Protein AF-A0A964QH04-F1 (afdb_monomer)

Nearest PDB structures (foldseek):
  5d0b-assembly2_B  TM=7.811E-01  e=3.610E-01  Bacillus subtilis subsp. subtilis str. 168
  2rld-assembly1_B  TM=2.953E-01  e=1.089E+00  Bacteroides thetaiotaomicron VPI-5482
  6u7g-assembly2_B  TM=4.257E-01  e=6.001E+00  Homo sapiens

Sequence (127 aa):
MDQAQPETVRLKAIEALGATAQADLGPVGRQVQEENIAMAGRLRTQPLVPASTLETRHQLQIRYLSALLRDPRASSSLALRAVKSIGQVKDRSSVPVLHEVIANHQDEAVRLQATKVLSHVLARQYE

Structure (mmCIF, N/CA/C/O backbone):
data_AF-A0A964QH04-F1
#
_entry.id   AF-A0A964QH04-F1
#
loop_
_atom_site.group_PDB
_atom_site.id
_atom_site.type_symbol
_atom_site.label_atom_id
_atom_site.label_alt_id
_atom_site.label_comp_id
_atom_site.label_asym_id
_atom_site.label_entity_id
_atom_site.label_seq_id
_atom_site.pdbx_PDB_ins_code
_atom_site.Cartn_x
_atom_site.Cartn_y
_atom_site.Cartn_z
_atom_site.occupancy
_atom_site.B_iso_or_equiv
_atom_site.auth_seq_id
_atom_site.auth_comp_id
_atom_site.auth_asym_id
_atom_site.auth_atom_id
_atom_site.pdbx_PDB_model_num
ATOM 1 N N . MET A 1 1 ? 1.028 -12.053 8.775 1.00 61.66 1 MET A N 1
ATOM 2 C CA . MET A 1 1 ? 1.729 -11.407 9.898 1.00 61.66 1 MET A CA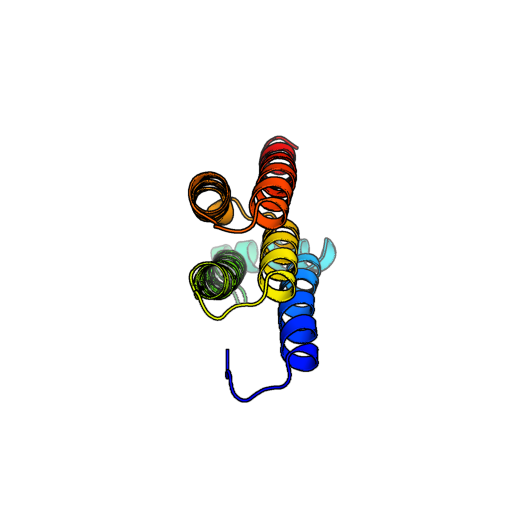 1
ATOM 3 C C . MET A 1 1 ? 1.523 -12.247 11.134 1.00 61.66 1 MET A C 1
ATOM 5 O O . MET A 1 1 ? 0.381 -12.625 11.362 1.00 61.66 1 MET A O 1
ATOM 9 N N . ASP A 1 2 ? 2.569 -12.551 11.897 1.00 72.62 2 ASP A N 1
ATOM 10 C CA . ASP A 1 2 ? 2.376 -13.185 13.201 1.00 72.62 2 ASP A CA 1
ATOM 11 C C . ASP A 1 2 ? 1.650 -12.196 14.126 1.00 72.62 2 ASP A C 1
ATOM 13 O O . ASP A 1 2 ? 2.157 -11.110 14.416 1.00 72.62 2 ASP A O 1
ATOM 17 N N . GLN A 1 3 ? 0.419 -12.536 14.511 1.00 71.25 3 GLN A N 1
ATOM 18 C CA . GLN A 1 3 ? -0.409 -11.678 15.358 1.00 71.25 3 GLN A CA 1
ATOM 19 C C . GLN A 1 3 ? 0.054 -11.676 16.817 1.00 71.25 3 GLN A C 1
ATOM 21 O O . GLN A 1 3 ? -0.360 -10.795 17.565 1.00 71.25 3 GLN A O 1
ATOM 26 N N . ALA A 1 4 ? 0.938 -12.601 17.206 1.00 77.88 4 ALA A N 1
ATOM 27 C CA . ALA A 1 4 ? 1.557 -12.607 18.526 1.00 77.88 4 ALA A CA 1
ATOM 28 C C . ALA A 1 4 ? 2.605 -11.491 18.699 1.00 77.88 4 ALA A C 1
ATOM 30 O O . ALA A 1 4 ? 3.032 -11.210 19.818 1.00 77.88 4 ALA A O 1
ATOM 31 N N . GLN A 1 5 ? 3.022 -10.836 17.608 1.00 85.00 5 GLN A N 1
ATOM 32 C CA . GLN A 1 5 ? 4.033 -9.783 17.656 1.00 85.00 5 GLN A CA 1
ATOM 33 C C . GLN A 1 5 ? 3.463 -8.438 18.140 1.00 85.00 5 GLN A C 1
ATOM 35 O O . GLN A 1 5 ? 2.355 -8.046 17.745 1.00 85.00 5 GLN A O 1
ATOM 40 N N . PRO A 1 6 ? 4.247 -7.653 18.907 1.00 89.88 6 PRO A N 1
ATOM 41 C CA . PRO A 1 6 ? 3.853 -6.316 19.335 1.00 89.88 6 PRO A CA 1
ATOM 42 C C . PRO A 1 6 ? 3.469 -5.420 18.153 1.00 89.88 6 PRO A C 1
ATOM 44 O O . PRO A 1 6 ? 4.097 -5.450 17.094 1.00 89.88 6 PRO A O 1
ATOM 47 N N . GLU A 1 7 ? 2.462 -4.565 18.333 1.00 86.44 7 GLU A N 1
ATOM 48 C CA . GLU A 1 7 ? 1.996 -3.650 17.280 1.00 86.44 7 GLU A CA 1
ATOM 49 C C . GLU A 1 7 ? 3.107 -2.736 16.742 1.00 86.44 7 GLU A C 1
ATOM 51 O O . GLU A 1 7 ? 3.164 -2.468 15.546 1.00 86.44 7 GLU A O 1
ATOM 56 N N . THR A 1 8 ? 4.052 -2.330 17.589 1.00 89.75 8 THR A N 1
ATOM 57 C CA . THR A 1 8 ? 5.221 -1.533 17.192 1.00 89.75 8 THR A CA 1
ATOM 58 C C . THR A 1 8 ? 6.126 -2.265 16.199 1.00 89.75 8 THR A C 1
ATOM 60 O O . THR A 1 8 ? 6.576 -1.669 15.218 1.00 89.75 8 THR A O 1
ATOM 63 N N . VAL A 1 9 ? 6.363 -3.563 16.414 1.00 90.56 9 VAL A N 1
ATOM 64 C CA . VAL A 1 9 ? 7.104 -4.426 15.480 1.00 90.56 9 VAL A CA 1
ATOM 65 C C . VAL A 1 9 ? 6.321 -4.551 14.182 1.00 90.56 9 VAL A C 1
ATOM 67 O O . VAL A 1 9 ? 6.889 -4.439 13.095 1.00 90.56 9 VAL A O 1
ATOM 70 N N . ARG A 1 10 ? 4.998 -4.706 14.290 1.00 90.56 10 ARG A N 1
ATOM 71 C CA . ARG A 1 10 ? 4.131 -4.822 13.124 1.00 90.56 10 ARG A CA 1
ATOM 72 C C . ARG A 1 10 ? 4.140 -3.555 12.260 1.00 90.56 10 ARG A C 1
ATOM 74 O O . ARG A 1 10 ? 4.346 -3.638 11.051 1.00 90.56 10 ARG A O 1
ATOM 81 N N . LEU A 1 11 ? 4.032 -2.378 12.869 1.00 89.75 11 LEU A N 1
ATOM 82 C CA . LEU A 1 11 ? 4.121 -1.091 12.173 1.00 89.75 11 LEU A CA 1
ATOM 83 C C . LEU A 1 11 ? 5.460 -0.912 11.452 1.00 89.75 11 LEU A C 1
ATOM 85 O O . LEU A 1 11 ? 5.473 -0.517 10.286 1.00 89.75 11 LEU A O 1
ATOM 89 N N . LYS A 1 12 ? 6.574 -1.238 12.120 1.00 89.06 12 LYS A N 1
ATOM 90 C CA . LYS A 1 12 ? 7.912 -1.172 11.513 1.00 89.06 12 LYS A CA 1
ATOM 91 C C . LYS A 1 12 ? 8.055 -2.130 10.337 1.00 89.06 12 LYS A C 1
ATOM 93 O O . LYS A 1 12 ? 8.638 -1.758 9.325 1.00 89.06 12 LYS A O 1
ATOM 98 N N . ALA A 1 13 ? 7.502 -3.337 10.440 1.00 88.38 13 ALA A N 1
ATOM 99 C CA . ALA A 1 13 ? 7.529 -4.298 9.344 1.00 88.38 13 ALA A CA 1
ATOM 100 C C . ALA A 1 13 ? 6.761 -3.779 8.116 1.00 88.38 13 ALA A C 1
ATOM 102 O O . ALA A 1 13 ? 7.267 -3.859 7.002 1.00 88.38 13 ALA A O 1
ATOM 103 N N . ILE A 1 14 ? 5.574 -3.194 8.312 1.00 90.38 14 ILE A N 1
ATOM 104 C CA . ILE A 1 14 ? 4.789 -2.593 7.222 1.00 90.38 14 ILE A CA 1
ATOM 105 C C . ILE A 1 14 ? 5.558 -1.435 6.575 1.00 90.38 14 ILE A C 1
ATOM 107 O O . ILE A 1 14 ? 5.671 -1.366 5.353 1.00 90.38 14 ILE A O 1
ATOM 111 N N . GLU A 1 15 ? 6.141 -0.555 7.390 1.00 87.00 15 GLU A N 1
ATOM 112 C CA . GLU A 1 15 ? 6.965 0.550 6.900 1.00 87.00 15 GLU A CA 1
ATOM 113 C C . GLU A 1 15 ? 8.169 0.062 6.087 1.00 87.00 15 GLU A C 1
ATOM 115 O O . GLU A 1 15 ? 8.424 0.588 5.004 1.00 87.00 15 GLU A O 1
ATOM 120 N N . ALA A 1 16 ? 8.861 -0.975 6.560 1.00 86.56 16 ALA A N 1
ATOM 121 C CA . ALA A 1 16 ? 9.982 -1.573 5.848 1.00 86.56 16 ALA A CA 1
ATOM 122 C C . ALA A 1 16 ? 9.558 -2.167 4.494 1.00 86.56 16 ALA A C 1
ATOM 124 O O . ALA A 1 16 ? 10.278 -2.012 3.508 1.00 86.56 16 ALA A O 1
ATOM 125 N N . LEU A 1 17 ? 8.378 -2.791 4.402 1.00 84.88 17 LEU A N 1
ATOM 126 C CA . LEU A 1 17 ? 7.853 -3.290 3.124 1.00 84.88 17 LEU A CA 1
ATOM 127 C C . LEU A 1 17 ? 7.646 -2.154 2.113 1.00 84.88 17 LEU A C 1
ATOM 129 O O . LEU A 1 17 ? 8.051 -2.282 0.963 1.00 84.88 17 LEU A O 1
ATOM 133 N N . GLY A 1 18 ? 7.083 -1.023 2.545 1.00 80.12 18 GLY A N 1
ATOM 134 C CA . GLY A 1 18 ? 6.937 0.148 1.675 1.00 80.12 18 GLY A CA 1
ATOM 135 C C . GLY A 1 18 ? 8.282 0.762 1.270 1.00 80.12 18 GLY A C 1
ATOM 136 O O . GLY A 1 18 ? 8.492 1.077 0.103 1.00 80.12 18 GLY A O 1
ATOM 137 N N . ALA A 1 19 ? 9.218 0.895 2.212 1.00 82.19 19 ALA A N 1
ATOM 138 C CA . ALA A 1 19 ? 10.535 1.479 1.954 1.00 82.19 19 ALA A CA 1
ATOM 139 C C . ALA A 1 19 ? 11.404 0.610 1.028 1.00 82.19 19 ALA A C 1
ATOM 141 O O . ALA A 1 19 ? 12.103 1.137 0.165 1.00 82.19 19 ALA A O 1
ATOM 142 N N . THR A 1 20 ? 11.345 -0.717 1.173 1.00 80.44 20 THR A N 1
ATOM 143 C CA . THR A 1 20 ? 12.102 -1.646 0.316 1.00 80.44 20 THR A CA 1
ATOM 144 C C . THR A 1 20 ? 11.649 -1.595 -1.137 1.00 80.44 20 THR A C 1
ATOM 146 O O . THR A 1 20 ? 12.501 -1.648 -2.014 1.00 80.44 20 THR A O 1
ATOM 149 N N . ALA A 1 21 ? 10.355 -1.394 -1.403 1.00 73.69 21 ALA A N 1
ATOM 150 C CA . ALA A 1 21 ? 9.859 -1.183 -2.765 1.00 73.69 21 ALA A CA 1
ATOM 151 C C . ALA A 1 21 ? 10.437 0.093 -3.409 1.00 73.69 21 ALA A C 1
ATOM 153 O O . ALA A 1 21 ? 10.751 0.124 -4.593 1.00 73.69 21 ALA A O 1
ATOM 154 N N . GLN A 1 22 ? 10.657 1.154 -2.624 1.00 66.75 22 GLN A N 1
ATOM 155 C CA . GLN A 1 22 ? 11.302 2.376 -3.127 1.00 66.75 22 GLN A CA 1
ATOM 156 C C . GLN A 1 22 ? 12.801 2.191 -3.396 1.00 66.75 22 GLN A C 1
ATOM 158 O O . GLN A 1 22 ? 13.375 2.922 -4.203 1.00 66.75 22 GLN A O 1
ATOM 163 N N . ALA A 1 23 ? 13.431 1.235 -2.712 1.00 64.38 23 ALA A N 1
ATOM 164 C CA . ALA A 1 23 ? 14.839 0.899 -2.871 1.00 64.38 23 ALA A CA 1
ATOM 165 C C . ALA A 1 23 ? 15.100 -0.068 -4.042 1.00 64.38 23 ALA A C 1
ATOM 167 O O . ALA A 1 23 ? 16.252 -0.455 -4.251 1.00 64.38 23 ALA A O 1
ATOM 168 N N . ASP A 1 24 ?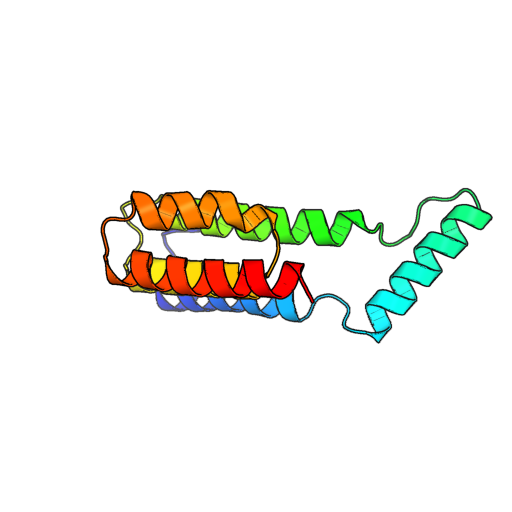 14.074 -0.459 -4.810 1.00 67.38 24 ASP A N 1
ATOM 169 C CA . ASP A 1 24 ? 14.249 -1.405 -5.908 1.00 67.38 24 ASP A CA 1
ATOM 170 C C . ASP A 1 24 ? 15.147 -0.832 -7.019 1.00 67.38 24 ASP A C 1
ATOM 172 O O . ASP A 1 24 ? 14.842 0.166 -7.680 1.00 67.38 24 ASP A O 1
ATOM 176 N N . LEU A 1 25 ? 16.300 -1.502 -7.152 1.00 65.19 25 LEU A N 1
ATOM 177 C CA . LEU A 1 25 ? 17.426 -1.373 -8.087 1.00 65.19 25 LEU A CA 1
ATOM 178 C C . LEU A 1 25 ? 18.018 0.026 -8.348 1.00 65.19 25 LEU A C 1
ATOM 180 O O . LEU A 1 25 ? 19.133 0.111 -8.857 1.00 65.19 25 LEU A O 1
ATOM 184 N N . GLY A 1 26 ? 17.377 1.130 -7.975 1.00 70.12 26 GLY A N 1
ATOM 185 C CA . GLY A 1 26 ? 17.838 2.470 -8.344 1.00 70.12 26 GLY A CA 1
ATOM 186 C C . GLY A 1 26 ? 18.070 2.621 -9.863 1.00 70.12 26 GLY A C 1
ATOM 187 O O . GLY A 1 26 ? 17.741 1.734 -10.650 1.00 70.12 26 GLY A O 1
ATOM 188 N N . PRO A 1 27 ? 18.623 3.749 -10.330 1.00 71.62 27 PRO A N 1
ATOM 189 C CA . PRO A 1 27 ? 18.939 3.924 -11.750 1.00 71.62 27 PRO A CA 1
ATOM 190 C C . PRO A 1 27 ? 20.000 2.927 -12.239 1.00 71.62 27 PRO A C 1
ATOM 192 O O . PRO A 1 27 ? 19.829 2.299 -13.278 1.00 71.62 27 PRO A O 1
ATOM 195 N N . VAL A 1 28 ? 21.060 2.735 -11.447 1.00 80.75 28 VAL A N 1
ATOM 196 C CA . VAL A 1 28 ? 22.208 1.889 -11.808 1.00 80.75 28 VAL A CA 1
ATOM 197 C C . VAL A 1 28 ? 21.830 0.411 -11.850 1.00 80.75 28 VAL A C 1
ATOM 199 O O . VAL A 1 28 ? 22.163 -0.280 -12.804 1.00 80.75 28 VAL A O 1
ATOM 202 N N . GLY A 1 29 ? 21.106 -0.097 -10.853 1.00 81.44 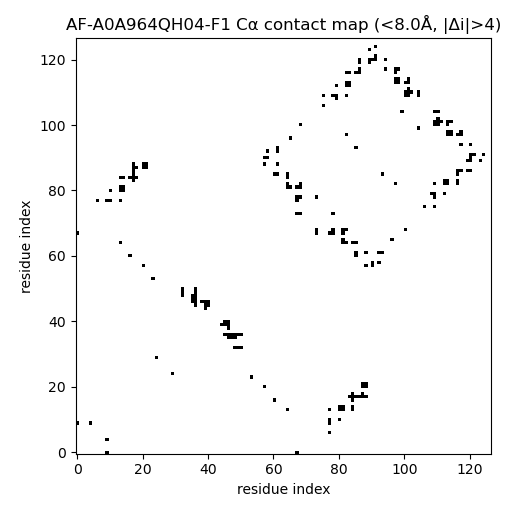29 GLY A N 1
ATOM 203 C CA . GLY A 1 29 ? 20.693 -1.499 -10.849 1.00 81.44 29 GLY A CA 1
ATOM 204 C C . GLY A 1 29 ? 19.667 -1.810 -11.937 1.00 81.44 29 GLY A C 1
ATOM 205 O O . GLY A 1 29 ? 19.695 -2.918 -12.463 1.00 81.44 29 GLY A O 1
ATOM 206 N N . ARG A 1 30 ? 18.804 -0.851 -12.320 1.00 80.94 30 ARG A N 1
ATOM 207 C CA . ARG A 1 30 ? 17.903 -1.017 -13.474 1.00 80.94 30 ARG A CA 1
ATOM 208 C C . ARG A 1 30 ? 18.691 -1.129 -14.771 1.00 80.94 30 ARG A C 1
ATOM 210 O O . ARG A 1 30 ? 18.455 -2.064 -15.525 1.00 80.94 30 ARG A O 1
ATOM 217 N N . GLN A 1 31 ? 19.683 -0.263 -14.972 1.00 82.69 31 GLN A N 1
ATOM 218 C CA . GLN A 1 31 ? 20.577 -0.357 -16.125 1.00 82.69 31 GLN A CA 1
ATOM 219 C C . GLN A 1 31 ? 21.307 -1.711 -16.164 1.00 82.69 31 GLN A C 1
ATOM 221 O O . GLN A 1 31 ? 21.304 -2.388 -17.187 1.00 82.69 31 GLN A O 1
ATOM 226 N N . VAL A 1 32 ? 21.869 -2.155 -15.035 1.00 87.69 32 VAL A N 1
ATOM 227 C CA . VAL A 1 32 ? 22.538 -3.466 -14.937 1.00 87.69 32 VAL A CA 1
ATOM 228 C C . VAL A 1 32 ? 21.571 -4.615 -15.244 1.00 87.69 32 VAL A C 1
ATOM 230 O O . VAL A 1 32 ? 21.949 -5.589 -15.896 1.00 87.69 32 VAL A O 1
ATOM 233 N N . GLN A 1 33 ? 20.318 -4.520 -14.799 1.00 87.62 33 GLN A N 1
ATOM 234 C CA . GLN A 1 33 ? 19.292 -5.515 -15.100 1.00 87.62 33 GLN A CA 1
ATOM 235 C C . GLN A 1 33 ? 18.933 -5.531 -16.593 1.00 87.62 33 GLN A C 1
ATOM 237 O O . GLN A 1 33 ? 18.847 -6.606 -17.183 1.00 87.62 33 GLN A O 1
ATOM 242 N N . GLU A 1 34 ? 18.752 -4.368 -17.216 1.00 88.12 34 GLU A N 1
ATOM 243 C CA . GLU A 1 34 ? 18.478 -4.243 -18.652 1.00 88.12 34 GLU A CA 1
ATOM 244 C C . GLU A 1 34 ? 19.617 -4.833 -19.489 1.00 88.12 34 GLU A C 1
ATOM 246 O O . GLU A 1 34 ? 19.379 -5.634 -20.398 1.00 88.12 34 GLU A O 1
ATOM 251 N N . GLU A 1 35 ? 20.863 -4.518 -19.133 1.00 91.69 35 GLU A N 1
ATOM 252 C CA . GLU A 1 35 ? 22.056 -5.085 -19.762 1.00 91.69 35 GLU A CA 1
ATOM 253 C C . GLU A 1 35 ? 22.129 -6.606 -19.564 1.00 91.69 35 GLU A C 1
ATOM 255 O O . GLU A 1 35 ? 22.438 -7.337 -20.509 1.00 91.69 35 GLU A O 1
ATOM 260 N N . ASN A 1 36 ? 21.787 -7.109 -18.373 1.00 92.00 36 ASN A N 1
ATOM 261 C CA . ASN A 1 36 ? 21.730 -8.543 -18.098 1.00 92.00 36 ASN A CA 1
ATOM 262 C C . ASN A 1 36 ? 20.688 -9.259 -18.970 1.00 92.00 36 ASN A C 1
ATOM 264 O O . ASN A 1 36 ? 20.990 -10.309 -19.539 1.00 92.00 36 ASN A O 1
ATOM 268 N N . ILE A 1 37 ? 19.491 -8.684 -19.111 1.00 91.06 37 ILE A N 1
ATOM 269 C CA . ILE A 1 37 ? 18.417 -9.221 -19.956 1.00 91.06 37 ILE A CA 1
ATOM 270 C C . ILE A 1 37 ? 18.841 -9.220 -21.427 1.00 91.06 37 ILE A C 1
ATOM 272 O O . ILE A 1 37 ? 18.718 -10.243 -22.107 1.00 91.06 37 ILE A O 1
ATOM 276 N N . ALA A 1 38 ? 19.392 -8.104 -21.912 1.00 93.69 38 ALA A N 1
ATOM 277 C CA . ALA A 1 38 ? 19.865 -7.984 -23.287 1.00 93.69 38 ALA A CA 1
ATOM 278 C C . ALA A 1 38 ? 20.989 -8.987 -23.592 1.00 93.69 38 ALA A C 1
ATOM 280 O O . ALA A 1 38 ? 20.984 -9.631 -24.645 1.00 93.69 38 ALA A O 1
ATOM 281 N N . MET A 1 39 ? 21.937 -9.153 -22.666 1.00 94.25 39 MET A N 1
ATOM 282 C CA . MET A 1 39 ? 23.040 -10.099 -22.816 1.00 94.25 39 MET A CA 1
ATOM 283 C C . MET A 1 39 ? 22.552 -11.551 -22.801 1.00 94.25 39 MET A C 1
ATOM 285 O O . MET A 1 39 ? 22.942 -12.332 -23.667 1.00 94.25 39 MET A O 1
ATOM 289 N N . ALA A 1 40 ? 21.659 -11.911 -21.878 1.00 92.50 40 ALA A N 1
ATOM 290 C CA . ALA A 1 40 ? 21.083 -13.252 -21.803 1.00 92.50 40 ALA A CA 1
ATOM 291 C C . ALA A 1 40 ? 20.340 -13.633 -23.097 1.00 92.50 40 ALA A C 1
ATOM 293 O O . ALA A 1 40 ? 20.520 -14.737 -23.612 1.00 92.50 40 ALA A O 1
ATOM 294 N N . GLY A 1 41 ? 19.607 -12.687 -23.700 1.00 93.00 41 GLY A N 1
ATOM 295 C CA . GLY A 1 41 ? 18.968 -12.878 -25.007 1.00 93.00 41 GLY A CA 1
ATOM 296 C C . GLY A 1 41 ? 19.964 -13.174 -26.136 1.00 93.00 41 GLY A C 1
ATOM 297 O O . GLY A 1 41 ? 19.724 -14.068 -26.949 1.00 93.00 41 GLY A O 1
ATOM 298 N N . ARG A 1 42 ? 21.118 -12.489 -26.158 1.00 95.50 42 ARG A N 1
ATOM 299 C CA . ARG A 1 42 ? 22.201 -12.755 -27.130 1.00 95.50 42 ARG A CA 1
ATOM 300 C C . ARG A 1 42 ? 22.832 -14.129 -26.924 1.00 95.50 42 ARG A C 1
ATOM 302 O O . ARG A 1 42 ? 23.130 -14.816 -27.896 1.00 95.50 42 ARG A O 1
ATOM 309 N N . LEU A 1 43 ? 23.014 -14.526 -25.668 1.00 95.06 43 LEU A N 1
ATOM 310 C CA . LEU A 1 43 ? 23.612 -15.806 -25.288 1.00 95.06 43 LEU A CA 1
ATOM 311 C C . LEU A 1 43 ? 22.618 -16.977 -25.331 1.00 95.06 43 LEU A C 1
ATOM 313 O O . LEU A 1 43 ? 23.028 -18.119 -25.145 1.00 95.06 43 LEU A O 1
ATOM 317 N N . ARG A 1 44 ? 21.327 -16.714 -25.589 1.00 93.19 44 ARG A N 1
ATOM 318 C CA . ARG A 1 44 ? 20.227 -17.693 -25.491 1.00 93.19 44 ARG A CA 1
ATOM 319 C C . ARG A 1 44 ? 20.197 -18.410 -24.136 1.00 93.19 44 ARG A C 1
ATOM 321 O O . ARG A 1 44 ? 19.854 -19.587 -24.051 1.00 93.19 44 ARG A O 1
ATOM 328 N N . THR A 1 45 ? 20.557 -17.690 -23.081 1.00 93.69 45 THR A N 1
ATOM 329 C CA . THR A 1 45 ? 20.488 -18.151 -21.694 1.00 93.69 45 THR A CA 1
ATOM 330 C C . THR A 1 45 ? 19.413 -17.380 -20.939 1.00 93.69 45 THR A C 1
ATOM 332 O O . THR A 1 45 ? 18.859 -16.394 -21.427 1.00 93.69 45 THR A O 1
ATOM 335 N N . GLN A 1 46 ? 19.081 -17.845 -19.738 1.00 87.31 46 GLN A N 1
ATOM 336 C CA . GLN A 1 46 ? 18.158 -17.132 -18.868 1.00 87.31 46 GLN A CA 1
ATOM 337 C C . GLN A 1 46 ? 18.888 -15.961 -18.185 1.00 87.31 46 GLN A C 1
ATOM 339 O O . GLN A 1 46 ? 20.030 -16.140 -17.750 1.00 87.31 46 GLN A O 1
ATOM 344 N N . PRO A 1 47 ? 18.272 -14.769 -18.079 1.00 88.12 47 PRO A N 1
ATOM 345 C CA . PRO A 1 47 ? 18.854 -13.669 -17.321 1.00 88.12 47 PRO A CA 1
ATOM 346 C C . PRO A 1 47 ? 19.003 -14.042 -15.847 1.00 88.12 47 PRO A C 1
ATOM 348 O O . PRO A 1 47 ? 18.176 -14.764 -15.291 1.00 88.12 47 PRO A O 1
ATOM 351 N N . LEU A 1 48 ? 20.044 -13.503 -15.213 1.00 86.38 48 LEU A N 1
ATOM 352 C CA . LEU A 1 48 ? 20.310 -13.686 -13.784 1.00 86.38 48 LEU A CA 1
ATOM 353 C C . LEU A 1 48 ? 19.176 -13.094 -12.944 1.00 86.38 48 LEU A C 1
ATOM 355 O O . LEU A 1 48 ? 18.779 -13.677 -11.938 1.00 86.38 48 LEU A O 1
ATOM 359 N N . VAL A 1 49 ? 18.646 -11.943 -13.371 1.00 82.69 49 VAL A N 1
ATOM 360 C CA . VAL A 1 49 ? 17.502 -11.285 -12.735 1.00 82.69 49 VAL A CA 1
ATOM 361 C C . VAL A 1 49 ? 16.472 -10.930 -13.810 1.00 82.69 49 VAL A C 1
ATOM 363 O O . VAL A 1 49 ? 16.597 -9.892 -14.464 1.00 82.69 49 VAL A O 1
ATOM 366 N N . PRO A 1 50 ? 15.434 -11.758 -14.021 1.00 82.62 50 PRO A N 1
ATOM 367 C CA . PRO A 1 50 ? 14.389 -11.437 -14.985 1.00 82.62 50 PRO A CA 1
ATOM 368 C C . PRO A 1 50 ? 13.581 -10.214 -14.536 1.00 82.62 50 PRO A C 1
ATOM 370 O O . PR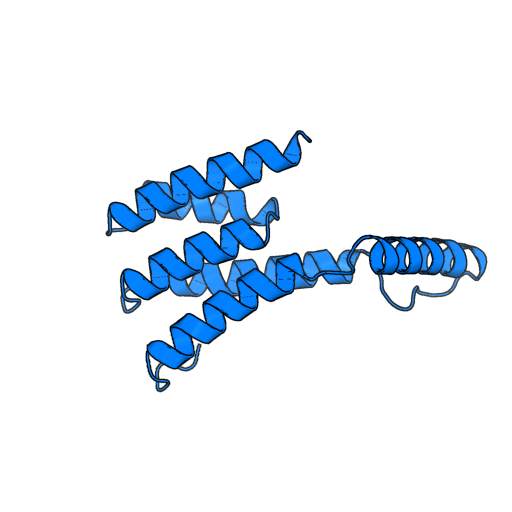O A 1 50 ? 13.411 -9.986 -13.334 1.00 82.62 50 PRO A O 1
ATOM 373 N N . ALA A 1 51 ? 13.037 -9.463 -15.500 1.00 75.88 51 ALA A N 1
ATOM 374 C CA . ALA A 1 51 ? 12.194 -8.286 -15.247 1.00 75.88 51 ALA A CA 1
ATOM 375 C C . ALA A 1 51 ? 10.999 -8.608 -14.329 1.00 75.88 51 ALA A C 1
ATOM 377 O O . ALA A 1 51 ? 10.693 -7.854 -13.406 1.00 75.88 51 ALA A O 1
ATOM 378 N N . SER A 1 52 ? 10.416 -9.799 -14.497 1.00 78.19 52 SER A N 1
ATOM 379 C CA . SER A 1 52 ? 9.288 -10.294 -13.703 1.00 78.19 52 SER A CA 1
ATOM 380 C C . SER A 1 52 ? 9.595 -10.458 -12.211 1.00 78.19 52 SER A C 1
ATOM 382 O O . SER A 1 52 ? 8.670 -10.571 -11.408 1.00 78.19 52 SER A O 1
ATOM 384 N N . THR A 1 53 ? 10.870 -10.480 -11.802 1.00 79.00 53 THR A N 1
ATOM 385 C CA . THR A 1 53 ? 11.257 -10.604 -10.385 1.00 79.00 53 THR A CA 1
ATOM 386 C C . THR A 1 53 ? 10.737 -9.429 -9.559 1.00 79.00 53 THR A C 1
ATOM 388 O O . THR A 1 53 ? 10.220 -9.631 -8.459 1.00 79.00 53 THR A O 1
ATOM 391 N N . LEU A 1 54 ? 10.849 -8.207 -10.092 1.00 73.88 54 LEU A N 1
ATOM 392 C CA . LEU A 1 54 ? 10.390 -6.994 -9.410 1.00 73.88 54 LEU A CA 1
ATOM 393 C C . LEU A 1 54 ? 8.862 -6.941 -9.346 1.00 73.88 54 LEU A C 1
ATOM 395 O O . LEU A 1 54 ? 8.300 -6.747 -8.271 1.00 73.88 54 LEU A O 1
ATOM 399 N N . GLU A 1 55 ? 8.189 -7.223 -10.462 1.00 75.31 55 GLU A N 1
ATOM 400 C CA . GLU A 1 55 ? 6.723 -7.308 -10.511 1.00 75.31 55 GLU A CA 1
ATOM 401 C C . GLU A 1 55 ? 6.192 -8.349 -9.520 1.00 75.31 55 GLU A C 1
ATOM 403 O O . GLU A 1 55 ? 5.255 -8.083 -8.768 1.00 75.31 55 GLU A O 1
ATOM 408 N N . THR A 1 56 ? 6.841 -9.515 -9.441 1.00 80.06 56 THR A N 1
ATOM 409 C CA . THR A 1 56 ? 6.471 -10.567 -8.486 1.00 80.06 56 THR A CA 1
ATOM 410 C C . THR A 1 56 ? 6.630 -10.081 -7.044 1.00 80.06 56 THR A C 1
ATOM 412 O O . THR A 1 56 ? 5.749 -10.311 -6.215 1.00 80.06 56 THR A O 1
ATOM 415 N N . ARG A 1 57 ? 7.719 -9.368 -6.722 1.00 82.88 57 ARG A N 1
ATOM 416 C CA . ARG A 1 57 ? 7.940 -8.801 -5.382 1.00 82.88 57 ARG A CA 1
ATOM 417 C C . ARG A 1 57 ? 6.861 -7.782 -5.018 1.00 82.88 57 ARG A C 1
ATOM 419 O O . ARG A 1 57 ? 6.269 -7.904 -3.945 1.00 82.88 57 ARG A O 1
ATOM 426 N N . HIS A 1 58 ? 6.585 -6.817 -5.892 1.00 87.06 58 HIS A N 1
ATOM 427 C CA . HIS A 1 58 ? 5.557 -5.801 -5.657 1.00 87.06 58 HIS A CA 1
ATOM 428 C C . HIS A 1 58 ? 4.172 -6.423 -5.473 1.00 87.06 58 HIS A C 1
ATOM 430 O O . HIS A 1 58 ? 3.460 -6.089 -4.525 1.00 87.06 58 HIS A O 1
ATOM 436 N N . GLN A 1 59 ? 3.809 -7.393 -6.316 1.00 85.31 59 GLN A N 1
ATOM 437 C CA . GLN A 1 59 ? 2.546 -8.118 -6.187 1.00 85.31 59 GLN A CA 1
ATOM 438 C C . GLN A 1 59 ? 2.447 -8.868 -4.854 1.00 85.31 59 GLN A C 1
ATOM 440 O O . GLN A 1 59 ? 1.394 -8.852 -4.216 1.00 85.31 59 GLN A O 1
ATOM 445 N N . LEU A 1 60 ? 3.531 -9.506 -4.398 1.00 86.25 60 LEU A N 1
ATOM 446 C CA . LEU A 1 60 ? 3.564 -10.181 -3.098 1.00 86.25 60 LEU A CA 1
ATOM 447 C C . LEU A 1 60 ? 3.418 -9.192 -1.935 1.00 86.25 60 LEU A C 1
ATOM 449 O O . LEU A 1 60 ? 2.651 -9.454 -1.007 1.00 86.25 60 LEU A O 1
ATOM 453 N N . GLN A 1 61 ? 4.096 -8.044 -1.996 1.00 89.94 61 GLN A N 1
ATOM 454 C CA . GLN A 1 61 ? 3.959 -6.981 -0.997 1.00 89.94 61 GLN A CA 1
ATOM 455 C C . GLN A 1 61 ? 2.523 -6.449 -0.946 1.00 89.94 61 GLN A C 1
ATOM 457 O O . GLN A 1 61 ? 1.933 -6.371 0.132 1.00 89.94 61 GLN A O 1
ATOM 462 N N . 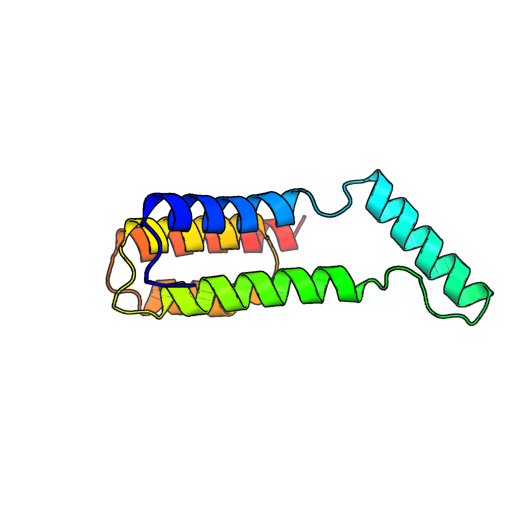ILE A 1 62 ? 1.924 -6.148 -2.101 1.00 92.00 62 ILE A N 1
ATOM 463 C CA . ILE A 1 62 ? 0.544 -5.658 -2.188 1.00 92.00 62 ILE A CA 1
ATOM 464 C C . ILE A 1 62 ? -0.440 -6.704 -1.672 1.00 92.00 62 ILE A C 1
ATOM 466 O O . ILE A 1 62 ? -1.327 -6.364 -0.892 1.00 92.00 62 ILE A O 1
ATOM 470 N N . ARG A 1 63 ? -0.269 -7.982 -2.030 1.00 91.06 63 ARG A N 1
ATOM 471 C CA . ARG A 1 63 ? -1.084 -9.085 -1.494 1.00 91.06 63 ARG A CA 1
ATOM 472 C C . ARG A 1 63 ? -1.012 -9.163 0.026 1.00 91.06 63 ARG A C 1
ATOM 474 O O . ARG A 1 63 ? -2.041 -9.309 0.681 1.00 91.06 63 ARG A O 1
ATOM 481 N N . TYR A 1 64 ? 0.188 -9.047 0.585 1.00 90.88 64 TYR A N 1
ATOM 482 C CA . TYR A 1 64 ? 0.382 -9.086 2.028 1.00 90.88 64 TYR A CA 1
ATOM 483 C C . TYR A 1 64 ? -0.301 -7.905 2.735 1.00 90.88 64 TYR A C 1
ATOM 485 O O . TYR A 1 64 ? -1.012 -8.100 3.720 1.00 90.88 64 TYR A O 1
ATOM 493 N N . LEU A 1 65 ? -0.133 -6.686 2.215 1.00 93.44 65 LEU A N 1
ATOM 494 C CA . LEU A 1 65 ? -0.752 -5.478 2.771 1.00 93.44 65 LEU A CA 1
ATOM 495 C C . LEU A 1 65 ? -2.281 -5.489 2.597 1.00 93.44 65 LEU A C 1
ATOM 497 O O . LEU A 1 65 ? -3.003 -5.098 3.508 1.00 93.44 65 LEU A O 1
ATOM 501 N N . SER A 1 66 ? -2.781 -6.013 1.476 1.00 93.25 66 SER A N 1
ATOM 502 C CA . SER A 1 66 ? -4.209 -6.244 1.225 1.00 93.25 66 SER A CA 1
ATOM 503 C C . SER A 1 66 ? -4.828 -7.186 2.255 1.00 93.25 66 SER A C 1
ATOM 505 O O . SER A 1 66 ? -5.903 -6.896 2.774 1.00 93.25 66 SER A O 1
ATOM 507 N N . ALA A 1 67 ? -4.151 -8.289 2.585 1.00 92.38 67 ALA A N 1
ATOM 508 C CA . ALA A 1 67 ? -4.637 -9.219 3.599 1.00 92.38 67 ALA A CA 1
ATOM 509 C C . ALA A 1 67 ? -4.768 -8.545 4.974 1.00 92.38 67 ALA A C 1
ATOM 511 O O . ALA A 1 67 ? -5.733 -8.808 5.684 1.00 92.38 67 ALA A O 1
ATOM 512 N N . LEU A 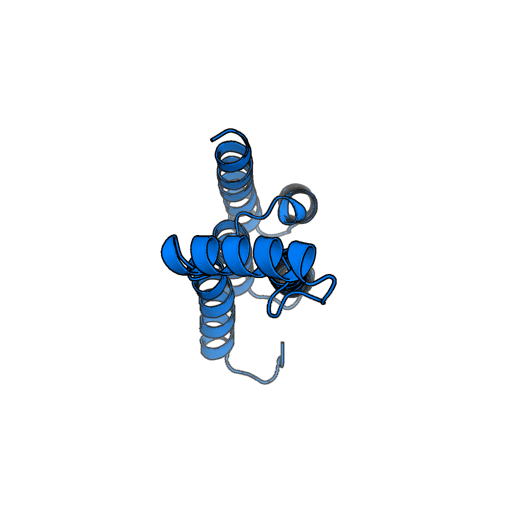1 68 ? -3.845 -7.640 5.323 1.00 92.94 68 LEU A N 1
ATOM 513 C CA . LEU A 1 68 ? -3.937 -6.856 6.555 1.00 92.94 68 LEU A CA 1
ATOM 514 C C . LEU A 1 68 ? -5.137 -5.900 6.543 1.00 92.94 68 LEU A C 1
ATOM 516 O O . LEU A 1 68 ? -5.807 -5.761 7.556 1.00 92.94 68 LEU A O 1
ATOM 520 N N . LEU A 1 69 ? -5.428 -5.260 5.409 1.00 93.69 69 LEU A N 1
ATOM 521 C CA . LEU A 1 69 ? -6.542 -4.309 5.282 1.00 93.69 69 LEU A CA 1
ATOM 522 C C . LEU A 1 69 ? -7.925 -4.968 5.332 1.00 93.69 69 LEU A C 1
ATOM 524 O O . LEU A 1 69 ? -8.913 -4.291 5.600 1.00 93.69 69 LEU A O 1
ATOM 528 N N . ARG A 1 70 ? -7.997 -6.275 5.073 1.00 92.69 70 ARG A N 1
ATOM 529 C CA . ARG A 1 70 ? -9.222 -7.076 5.197 1.00 92.69 70 ARG A CA 1
ATOM 530 C C . ARG A 1 70 ? -9.369 -7.736 6.567 1.00 92.69 70 ARG A C 1
ATOM 532 O O . ARG A 1 70 ? -10.399 -8.352 6.824 1.00 92.69 70 ARG A O 1
ATOM 539 N N . ASP A 1 71 ? -8.354 -7.651 7.427 1.00 90.88 71 ASP A N 1
ATOM 540 C CA . ASP A 1 71 ? -8.405 -8.235 8.762 1.00 90.88 71 ASP A CA 1
ATOM 541 C C . ASP A 1 71 ? -9.219 -7.330 9.703 1.00 90.88 71 ASP A C 1
ATOM 543 O O . ASP A 1 71 ? -8.765 -6.231 10.028 1.00 90.88 71 ASP A O 1
ATOM 547 N N . PRO A 1 72 ? -10.387 -7.776 10.202 1.00 85.81 72 PRO A N 1
ATOM 548 C CA . PRO A 1 72 ? -11.209 -6.975 11.108 1.00 85.81 72 PRO A CA 1
ATOM 549 C C . PRO A 1 72 ? -10.537 -6.713 12.464 1.00 85.81 72 PRO A C 1
ATOM 551 O O . PRO A 1 72 ? -11.013 -5.880 13.230 1.00 85.81 72 PRO A O 1
ATOM 554 N N . ARG A 1 73 ? -9.452 -7.427 12.793 1.00 87.62 73 ARG A N 1
ATOM 555 C CA . ARG A 1 73 ? -8.664 -7.218 14.017 1.00 87.62 73 ARG A CA 1
ATOM 556 C C . ARG A 1 73 ? -7.519 -6.226 13.829 1.00 87.62 73 ARG A C 1
ATOM 558 O O . ARG A 1 73 ? -6.828 -5.915 14.801 1.00 87.62 73 ARG A O 1
ATOM 565 N N . ALA A 1 74 ? -7.269 -5.759 12.606 1.00 87.62 74 ALA A N 1
ATOM 566 C CA . ALA A 1 74 ? -6.250 -4.753 12.363 1.00 87.62 74 ALA A CA 1
ATOM 567 C C . ALA A 1 74 ? -6.683 -3.413 12.971 1.00 87.62 74 ALA A C 1
ATOM 569 O O . ALA A 1 74 ? -7.796 -2.938 12.756 1.00 87.62 74 ALA A O 1
ATOM 570 N N . SER A 1 75 ? -5.783 -2.786 13.724 1.00 92.44 75 SER A N 1
ATOM 571 C CA . SER A 1 75 ? -5.997 -1.43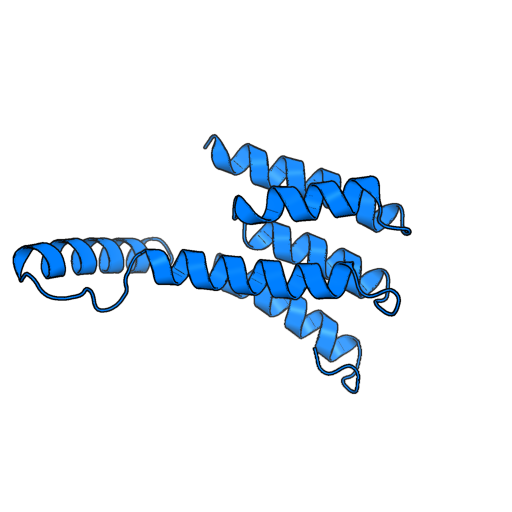1 14.219 1.00 92.44 75 SE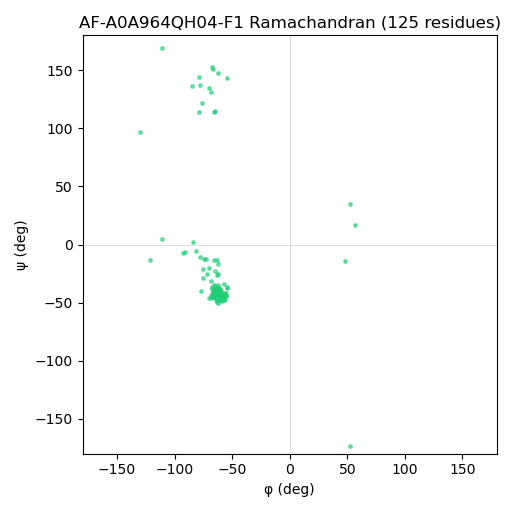R A CA 1
ATOM 572 C C . SER A 1 75 ? -5.984 -0.428 13.064 1.00 92.44 75 SER A C 1
ATOM 574 O O . SER A 1 75 ? -5.292 -0.610 12.056 1.00 92.44 75 SER A O 1
ATOM 576 N N . SER A 1 76 ? -6.687 0.689 13.239 1.00 92.75 76 SER A N 1
ATOM 577 C CA . SER A 1 76 ? -6.684 1.806 12.289 1.00 92.75 76 SER A CA 1
ATOM 578 C C . SER A 1 76 ? -5.278 2.319 11.970 1.00 92.75 76 SER A C 1
ATOM 580 O O . SER A 1 76 ? -4.982 2.661 10.829 1.00 92.75 76 SER A O 1
ATOM 582 N N . SER A 1 77 ? -4.377 2.328 12.957 1.00 93.25 77 SER A N 1
ATOM 583 C CA . SER A 1 77 ? -2.957 2.669 12.798 1.00 93.25 77 SER A CA 1
ATOM 584 C C . SER A 1 77 ? -2.242 1.726 11.826 1.00 93.25 77 SER A C 1
ATOM 586 O O . SER A 1 77 ? -1.538 2.193 10.925 1.00 93.25 77 SER A O 1
ATOM 588 N N . LEU A 1 78 ? -2.428 0.409 11.975 1.00 94.38 78 LEU A N 1
ATOM 589 C CA . LEU A 1 78 ? -1.864 -0.590 11.063 1.00 94.38 78 LEU A CA 1
ATOM 590 C C . LEU A 1 78 ? -2.459 -0.456 9.658 1.00 94.38 78 LEU A C 1
ATOM 592 O O . LEU A 1 78 ? -1.708 -0.484 8.683 1.00 94.38 78 LEU A O 1
ATOM 596 N N . ALA A 1 79 ? -3.774 -0.250 9.551 1.00 95.56 79 ALA A N 1
ATOM 597 C CA . ALA A 1 79 ? -4.459 -0.071 8.274 1.00 95.56 79 ALA A CA 1
ATOM 598 C C . ALA A 1 79 ? -3.976 1.191 7.536 1.00 95.56 79 ALA A C 1
ATOM 600 O O . ALA A 1 79 ? -3.549 1.112 6.383 1.00 95.56 79 ALA A O 1
ATOM 601 N N . LEU A 1 80 ? -3.928 2.345 8.213 1.00 96.25 80 LEU A N 1
ATOM 602 C CA . LEU A 1 80 ? -3.385 3.593 7.660 1.00 96.25 80 LEU A CA 1
ATOM 603 C C . LEU A 1 80 ? -1.953 3.409 7.159 1.00 96.25 80 LEU A C 1
ATOM 605 O O . LEU A 1 80 ? -1.601 3.859 6.062 1.00 96.25 80 LEU A O 1
ATOM 609 N N . ARG A 1 81 ? -1.117 2.730 7.953 1.00 95.25 81 ARG A N 1
ATOM 610 C CA . ARG A 1 81 ? 0.272 2.478 7.581 1.00 95.25 81 ARG A CA 1
ATOM 611 C C . ARG A 1 81 ? 0.368 1.542 6.379 1.00 95.25 81 ARG A C 1
ATOM 613 O O . ARG A 1 81 ? 1.163 1.822 5.488 1.00 95.25 81 ARG A O 1
ATOM 620 N N . ALA A 1 82 ? -0.458 0.503 6.308 1.00 95.88 82 ALA A N 1
ATOM 621 C CA . ALA A 1 82 ? -0.488 -0.410 5.172 1.00 95.88 82 ALA A CA 1
ATOM 622 C C . ALA A 1 82 ? -0.927 0.283 3.881 1.00 95.88 82 ALA A C 1
ATOM 624 O O . ALA A 1 82 ? -0.256 0.124 2.864 1.00 95.88 82 ALA A O 1
ATOM 625 N N . VAL A 1 83 ? -1.966 1.123 3.922 1.00 97.00 83 VAL A N 1
ATOM 626 C CA . VAL A 1 83 ? -2.376 1.938 2.765 1.00 97.00 83 VAL A CA 1
ATOM 627 C C . VAL A 1 83 ? -1.235 2.847 2.304 1.00 97.00 83 VAL A C 1
ATOM 629 O O . VAL A 1 83 ? -0.943 2.923 1.110 1.00 97.00 83 VAL A O 1
ATOM 632 N N . LYS A 1 84 ? -0.539 3.507 3.239 1.00 94.94 84 LYS A N 1
ATOM 633 C CA . LYS A 1 84 ? 0.619 4.346 2.905 1.00 94.94 84 LYS A CA 1
ATOM 634 C C . LYS A 1 84 ? 1.741 3.531 2.258 1.00 94.94 84 LYS A C 1
ATOM 636 O O . LYS A 1 84 ? 2.291 3.970 1.252 1.00 94.94 84 LYS A O 1
ATOM 641 N N . SER A 1 85 ? 2.046 2.351 2.794 1.00 93.75 85 SER A N 1
ATOM 642 C CA . SER A 1 85 ? 3.072 1.463 2.246 1.00 93.75 85 SER A CA 1
ATOM 643 C C . SER A 1 85 ? 2.711 0.929 0.864 1.00 93.75 85 SER A C 1
ATOM 645 O O . SER A 1 85 ? 3.579 0.931 0.001 1.00 93.75 85 SER A O 1
ATOM 647 N N . ILE A 1 86 ? 1.443 0.594 0.594 1.00 93.50 86 ILE A N 1
ATOM 648 C CA . ILE A 1 86 ? 0.968 0.277 -0.766 1.00 93.50 86 ILE A CA 1
ATOM 649 C C . ILE A 1 86 ? 1.276 1.437 -1.726 1.00 93.50 86 ILE A C 1
ATOM 651 O O . ILE A 1 86 ? 1.797 1.224 -2.819 1.00 93.50 86 ILE A O 1
ATOM 655 N N . GLY A 1 87 ? 1.029 2.677 -1.298 1.00 90.06 87 GLY A N 1
ATOM 656 C CA . GLY A 1 87 ? 1.351 3.866 -2.088 1.00 90.06 87 GLY A CA 1
ATOM 657 C C . GLY A 1 87 ? 2.841 4.072 -2.359 1.00 90.06 87 GLY A C 1
ATOM 658 O O . GLY A 1 87 ? 3.190 4.683 -3.365 1.00 90.06 87 GLY A O 1
ATOM 659 N N . GLN A 1 88 ? 3.725 3.557 -1.500 1.00 89.75 88 GLN A N 1
ATOM 660 C CA . GLN A 1 88 ? 5.176 3.600 -1.715 1.00 89.75 88 GLN A CA 1
ATOM 661 C C . GLN A 1 88 ? 5.639 2.593 -2.772 1.00 89.75 88 GLN A C 1
ATOM 663 O O . GLN A 1 88 ? 6.611 2.879 -3.466 1.00 89.75 88 GLN A O 1
ATOM 668 N N . VAL A 1 89 ? 4.922 1.473 -2.930 1.00 87.88 89 VAL A N 1
ATOM 669 C CA . VAL A 1 89 ? 5.182 0.483 -3.990 1.00 87.88 89 VAL A CA 1
ATOM 670 C C . VAL A 1 89 ? 4.903 1.077 -5.375 1.00 87.88 89 VAL A C 1
ATOM 672 O O . VAL A 1 89 ? 5.613 0.780 -6.328 1.00 87.88 89 VAL A O 1
ATOM 675 N N . LYS A 1 90 ? 3.891 1.953 -5.495 1.00 84.31 90 LYS A N 1
ATOM 676 C CA . LYS A 1 90 ? 3.498 2.640 -6.749 1.00 84.31 90 LYS A CA 1
ATOM 677 C C . LYS A 1 90 ? 3.152 1.710 -7.920 1.00 84.31 90 LYS A C 1
ATOM 679 O O . LYS A 1 90 ? 3.080 2.150 -9.065 1.00 84.31 90 LYS A O 1
ATOM 684 N N . ASP A 1 91 ? 2.900 0.440 -7.636 1.00 86.44 91 ASP A N 1
ATOM 685 C CA . ASP A 1 91 ? 2.576 -0.562 -8.639 1.00 86.44 91 ASP A CA 1
ATOM 686 C C . ASP A 1 91 ? 1.075 -0.546 -8.963 1.00 86.44 91 ASP A C 1
ATOM 688 O O . ASP A 1 91 ? 0.221 -0.456 -8.072 1.00 86.44 91 ASP A O 1
ATOM 692 N N . ARG A 1 92 ? 0.740 -0.636 -10.254 1.00 87.31 92 ARG A N 1
ATOM 693 C CA . ARG A 1 92 ? -0.638 -0.556 -10.760 1.00 87.31 92 ARG A CA 1
ATOM 694 C C . ARG A 1 92 ? -1.533 -1.679 -10.230 1.00 87.31 92 ARG A C 1
ATOM 696 O O . ARG A 1 92 ? -2.744 -1.485 -10.120 1.00 87.31 92 ARG A O 1
ATOM 703 N N . SER A 1 93 ? -0.964 -2.821 -9.844 1.00 89.00 93 SER A N 1
ATOM 704 C CA . SER A 1 93 ? -1.707 -3.927 -9.225 1.00 89.00 93 SER A CA 1
ATOM 705 C C . SER A 1 93 ? -2.339 -3.559 -7.876 1.00 89.00 93 SER A C 1
ATOM 707 O O . SER A 1 93 ? -3.224 -4.270 -7.403 1.00 89.00 93 SER A O 1
ATOM 709 N N . SER A 1 94 ? -1.959 -2.423 -7.276 1.00 92.94 94 SER A N 1
ATOM 710 C CA . SER A 1 94 ? -2.587 -1.896 -6.058 1.00 92.94 94 SER A CA 1
ATOM 711 C C . SER A 1 94 ? -3.960 -1.256 -6.280 1.00 92.94 94 SER A C 1
ATOM 713 O O . SER A 1 94 ? -4.740 -1.161 -5.333 1.00 92.94 94 SER A O 1
ATOM 715 N N . VAL A 1 95 ? -4.289 -0.841 -7.509 1.00 94.44 95 VAL A N 1
ATOM 716 C CA . VAL A 1 95 ? -5.509 -0.073 -7.816 1.00 94.44 95 VAL A CA 1
ATOM 717 C C . VAL A 1 95 ? -6.799 -0.783 -7.371 1.00 94.44 95 VAL A C 1
ATOM 719 O O . VAL A 1 95 ? -7.600 -0.141 -6.687 1.00 94.44 95 VAL A O 1
ATOM 722 N N . PRO A 1 96 ? -7.018 -2.085 -7.656 1.00 95.06 96 PRO A N 1
ATOM 723 C CA . PRO A 1 96 ? -8.225 -2.779 -7.203 1.00 95.06 96 PRO A CA 1
ATOM 724 C C . PRO A 1 96 ? -8.357 -2.812 -5.676 1.00 95.06 96 PRO A C 1
ATOM 726 O O . PRO A 1 96 ? -9.447 -2.615 -5.145 1.00 95.06 96 PRO A O 1
ATOM 729 N N . VAL A 1 97 ? -7.239 -3.003 -4.967 1.00 95.25 97 VAL A N 1
ATOM 730 C CA . VAL A 1 97 ? -7.207 -3.033 -3.496 1.00 95.25 97 VAL A CA 1
ATOM 731 C C . VAL A 1 97 ? -7.553 -1.660 -2.926 1.00 95.25 97 VAL A C 1
ATOM 733 O O . VAL A 1 97 ? -8.342 -1.560 -1.993 1.00 95.25 97 VAL A O 1
ATOM 736 N N . LEU A 1 98 ? -6.998 -0.587 -3.493 1.00 96.56 98 LEU A N 1
ATOM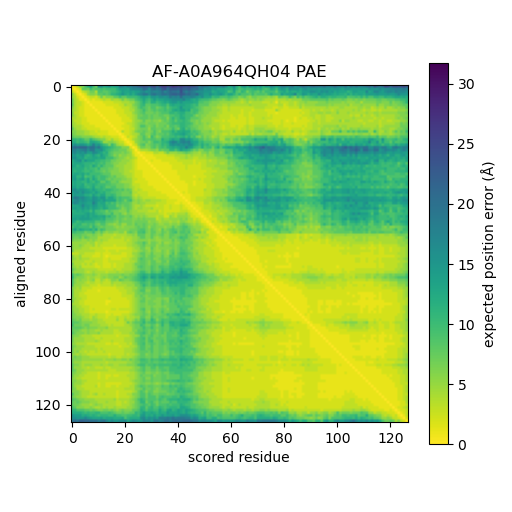 737 C CA . LEU A 1 98 ? -7.291 0.774 -3.044 1.00 96.56 98 LEU A CA 1
ATOM 738 C C . LEU A 1 98 ? -8.764 1.134 -3.272 1.00 96.56 98 LEU A C 1
ATOM 740 O O . LEU A 1 98 ? -9.382 1.706 -2.379 1.00 96.56 98 LEU A O 1
ATOM 744 N N . HIS A 1 99 ? -9.351 0.745 -4.408 1.00 97.50 99 HIS A N 1
ATOM 745 C CA . HIS A 1 99 ? -10.786 0.923 -4.655 1.00 97.50 99 HIS A CA 1
ATOM 746 C C . HIS A 1 99 ? -11.658 0.184 -3.636 1.00 97.50 99 HIS A C 1
ATOM 748 O O . HIS A 1 99 ? -12.609 0.764 -3.114 1.00 97.50 99 HIS A O 1
ATOM 754 N N . GLU A 1 100 ? -11.326 -1.070 -3.326 1.00 96.31 100 GLU A N 1
ATOM 755 C CA . GLU A 1 100 ? -12.036 -1.855 -2.313 1.00 96.31 100 GLU A CA 1
ATOM 756 C C . GLU A 1 100 ? -11.990 -1.174 -0.939 1.00 96.31 100 GLU A C 1
ATOM 758 O O . GLU A 1 100 ? -13.018 -1.057 -0.274 1.00 96.31 100 GLU A O 1
ATOM 763 N N . VAL A 1 101 ? -10.818 -0.676 -0.532 1.00 97.12 101 VAL A N 1
ATOM 764 C CA . VAL A 1 101 ? -10.638 0.023 0.749 1.00 97.12 101 VAL A CA 1
ATOM 765 C C . VAL A 1 101 ? -11.461 1.309 0.789 1.00 97.12 101 VAL A C 1
ATOM 767 O O . VAL A 1 101 ? -12.131 1.563 1.786 1.00 97.12 101 VAL A O 1
ATOM 770 N N . ILE A 1 102 ? -11.458 2.095 -0.292 1.00 97.94 102 ILE A N 1
ATOM 771 C CA . ILE A 1 102 ? -12.255 3.328 -0.402 1.00 97.94 102 ILE A CA 1
ATOM 772 C C . ILE A 1 102 ? -13.751 3.032 -0.268 1.00 97.94 102 ILE A C 1
ATOM 774 O O . ILE A 1 102 ? -14.461 3.806 0.364 1.00 97.94 102 ILE A O 1
ATOM 778 N N . ALA A 1 103 ? -14.234 1.936 -0.850 1.00 97.31 103 ALA A N 1
ATOM 779 C CA . ALA A 1 103 ? -15.653 1.598 -0.821 1.00 97.31 103 ALA A CA 1
ATOM 780 C C . ALA A 1 103 ? -16.100 1.008 0.526 1.00 97.31 103 ALA A C 1
ATOM 782 O O . ALA A 1 103 ? -17.184 1.332 1.005 1.00 97.31 103 ALA A O 1
ATOM 783 N N . ASN A 1 104 ? -15.275 0.147 1.132 1.00 95.56 104 ASN A N 1
ATOM 784 C CA . ASN A 1 104 ? -15.758 -0.805 2.137 1.00 95.56 104 ASN A CA 1
ATOM 785 C C . ASN A 1 104 ? -15.093 -0.687 3.516 1.00 95.56 104 ASN A C 1
ATOM 787 O O . ASN A 1 104 ? -15.588 -1.284 4.472 1.00 95.56 104 ASN A O 1
ATOM 791 N N . HIS A 1 105 ? -13.974 0.032 3.660 1.00 95.69 105 HIS A N 1
ATOM 792 C CA . HIS A 1 105 ? -13.270 0.072 4.944 1.00 95.69 105 HIS A CA 1
ATOM 793 C C . HIS A 1 105 ? -14.072 0.856 5.993 1.00 95.69 105 HIS A C 1
ATOM 795 O O . HIS A 1 105 ? -14.568 1.948 5.716 1.00 95.69 105 HIS A O 1
ATOM 801 N N . GLN A 1 106 ? -14.180 0.322 7.214 1.00 93.81 106 GLN A N 1
ATOM 802 C CA . GLN A 1 106 ? -15.028 0.896 8.270 1.00 93.81 106 GLN A CA 1
ATOM 803 C C . GLN A 1 106 ? -14.523 2.267 8.744 1.00 93.81 106 GLN A C 1
ATOM 805 O O . GLN A 1 106 ? -15.305 3.202 8.912 1.00 93.81 106 GLN A O 1
ATOM 810 N N . ASP A 1 107 ? -13.206 2.404 8.893 1.00 95.25 107 ASP A N 1
ATOM 811 C CA . ASP A 1 107 ? -12.558 3.653 9.297 1.00 95.25 107 ASP A CA 1
ATOM 812 C C . ASP A 1 107 ? -12.488 4.673 8.144 1.00 95.25 107 ASP A C 1
ATOM 814 O O . ASP A 1 107 ? -11.880 4.413 7.101 1.00 95.25 107 ASP A O 1
ATOM 818 N N . GLU A 1 108 ? -13.079 5.853 8.354 1.00 96.62 108 GLU A N 1
ATOM 819 C CA . GLU A 1 108 ? -13.084 6.970 7.405 1.00 96.62 108 GLU A CA 1
ATOM 820 C C . GLU A 1 108 ? -11.690 7.522 7.093 1.00 96.62 108 GLU A C 1
ATOM 822 O O . GLU A 1 108 ? -11.399 7.829 5.934 1.00 96.62 108 GLU A O 1
ATOM 827 N N . ALA A 1 109 ? -10.803 7.607 8.085 1.00 96.69 109 ALA A N 1
ATOM 828 C CA . ALA A 1 109 ? -9.443 8.085 7.880 1.00 96.69 109 ALA A CA 1
ATOM 829 C C . ALA A 1 109 ? -8.674 7.151 6.936 1.00 96.69 109 ALA A C 1
ATOM 831 O O . ALA A 1 109 ? -7.922 7.617 6.076 1.00 96.69 109 ALA A O 1
ATOM 832 N N . VAL A 1 110 ? -8.904 5.838 7.044 1.00 96.88 110 VAL A N 1
ATOM 833 C CA . VAL A 1 110 ? -8.316 4.840 6.137 1.00 96.88 110 VAL A CA 1
ATOM 834 C C . VAL A 1 110 ? -8.871 4.994 4.721 1.00 96.88 110 VAL A C 1
ATOM 836 O O . VAL A 1 110 ? -8.083 5.004 3.772 1.00 96.88 110 VAL A O 1
ATOM 839 N N . ARG A 1 111 ? -10.188 5.198 4.561 1.00 97.75 111 ARG A N 1
ATOM 840 C CA . ARG A 1 111 ? -10.797 5.473 3.243 1.00 97.75 111 ARG A CA 1
ATOM 841 C C . ARG A 1 111 ? -10.197 6.723 2.598 1.00 97.75 111 ARG A C 1
ATOM 843 O O . ARG A 1 111 ? -9.753 6.674 1.453 1.00 97.75 111 ARG A O 1
ATOM 850 N N . LEU A 1 112 ? -10.107 7.825 3.345 1.00 97.88 112 LEU A N 1
ATOM 851 C CA . LEU A 1 112 ? -9.532 9.082 2.861 1.00 97.88 112 LEU A CA 1
ATOM 852 C C . LEU A 1 112 ? -8.058 8.921 2.463 1.00 97.88 112 LEU A C 1
ATOM 854 O O . LEU A 1 112 ? -7.619 9.451 1.438 1.00 97.88 112 LEU A O 1
ATOM 858 N N . GLN A 1 113 ? -7.284 8.185 3.262 1.00 97.50 113 GLN A N 1
ATOM 859 C CA . GLN A 1 113 ? -5.889 7.895 2.953 1.00 97.50 113 GLN A CA 1
ATOM 860 C C . GLN A 1 113 ? -5.763 7.051 1.676 1.00 97.50 113 GLN A C 1
ATOM 862 O O . GLN A 1 113 ? -4.876 7.320 0.864 1.00 97.50 113 GLN A O 1
ATOM 867 N N . ALA A 1 114 ? -6.655 6.080 1.465 1.00 97.62 114 ALA A N 1
ATOM 868 C CA . ALA A 1 114 ? -6.672 5.255 0.262 1.00 97.62 114 ALA A CA 1
ATOM 869 C C . ALA A 1 114 ? -6.999 6.076 -0.991 1.00 97.62 114 ALA A C 1
ATOM 871 O O . ALA A 1 114 ? -6.313 5.919 -1.999 1.00 97.62 114 ALA A O 1
ATOM 872 N N . THR A 1 115 ? -7.933 7.028 -0.908 1.00 97.94 115 THR A N 1
ATOM 873 C CA . THR A 1 115 ? -8.214 7.976 -2.000 1.00 97.94 115 THR A CA 1
ATOM 874 C C . THR A 1 115 ? -6.973 8.782 -2.380 1.00 97.94 115 THR A C 1
ATOM 876 O O . THR A 1 115 ? -6.615 8.851 -3.554 1.00 97.94 115 THR A O 1
ATOM 879 N N . LYS A 1 116 ? -6.261 9.346 -1.393 1.00 96.62 116 LYS A N 1
ATOM 880 C CA . LYS A 1 116 ? -5.023 10.112 -1.640 1.00 96.62 116 LYS A CA 1
ATOM 881 C C . LYS A 1 116 ? -3.945 9.256 -2.306 1.00 96.62 116 LYS A C 1
ATOM 883 O O . LYS A 1 116 ? -3.276 9.710 -3.233 1.00 96.62 116 LYS A O 1
ATOM 888 N N . VAL A 1 117 ? -3.772 8.026 -1.824 1.00 96.00 117 VAL A N 1
ATOM 889 C CA . VAL A 1 117 ? -2.789 7.088 -2.373 1.00 96.00 117 VAL A CA 1
ATOM 890 C C . VAL A 1 117 ? -3.156 6.676 -3.796 1.00 96.00 117 VAL A C 1
ATOM 892 O O . VAL A 1 117 ? -2.278 6.686 -4.652 1.00 96.00 117 VAL A O 1
ATOM 895 N N . LEU A 1 118 ? -4.428 6.389 -4.077 1.00 95.50 118 LEU A N 1
ATOM 896 C CA . LEU A 1 118 ? -4.888 6.042 -5.420 1.00 95.50 118 LEU A CA 1
ATOM 897 C C . LEU A 1 118 ? -4.591 7.163 -6.420 1.00 95.50 118 LEU A C 1
ATOM 899 O O . LEU A 1 118 ? -4.022 6.892 -7.475 1.00 95.50 118 LEU A O 1
ATOM 903 N N . SER A 1 119 ? -4.879 8.419 -6.065 1.00 94.25 119 SER A N 1
ATOM 904 C CA . SER A 1 119 ? -4.530 9.570 -6.906 1.00 94.25 119 SER A CA 1
ATOM 905 C C . SER A 1 119 ? -3.029 9.636 -7.203 1.00 94.25 119 SER A C 1
ATOM 907 O O . SER A 1 119 ? -2.641 9.883 -8.341 1.00 94.25 119 SER A O 1
ATOM 909 N N . HIS A 1 120 ? -2.175 9.370 -6.207 1.00 91.31 120 HIS A N 1
ATOM 910 C CA . HIS A 1 120 ? -0.722 9.369 -6.395 1.00 91.31 120 HIS A CA 1
ATOM 911 C C . HIS A 1 120 ? -0.237 8.217 -7.286 1.00 91.31 120 HIS A C 1
ATOM 913 O O . HIS A 1 120 ? 0.603 8.430 -8.160 1.00 91.31 120 HIS A O 1
ATOM 919 N N . VAL A 1 121 ? -0.765 7.006 -7.080 1.00 89.50 121 VAL A N 1
ATOM 920 C CA . VAL A 1 121 ? -0.429 5.833 -7.900 1.00 89.50 121 VAL A CA 1
ATOM 921 C C . VAL A 1 121 ? -0.833 6.076 -9.349 1.00 89.50 121 VAL A C 1
ATOM 923 O O . VAL A 1 121 ? -0.028 5.824 -10.236 1.00 89.50 121 VAL A O 1
ATOM 926 N N . LEU A 1 122 ? -2.036 6.605 -9.594 1.00 89.75 122 LEU A N 1
ATOM 927 C CA . LEU A 1 122 ? -2.517 6.893 -10.944 1.00 89.75 122 LEU A CA 1
ATOM 928 C C . LEU A 1 122 ? -1.697 7.988 -11.625 1.00 89.75 122 LEU A C 1
ATOM 930 O O . LEU A 1 122 ? -1.300 7.788 -12.765 1.00 89.75 122 LEU A O 1
ATOM 934 N N . ALA A 1 123 ? -1.390 9.095 -10.939 1.00 88.19 123 ALA A N 1
ATOM 935 C CA . ALA A 1 123 ? -0.571 10.172 -11.504 1.00 88.19 123 ALA A CA 1
ATOM 936 C C . ALA A 1 123 ? 0.787 9.656 -12.009 1.00 88.19 123 ALA A C 1
ATOM 938 O O . ALA A 1 123 ? 1.202 9.987 -13.114 1.00 88.19 123 ALA A O 1
ATOM 939 N N . ARG A 1 124 ? 1.424 8.758 -11.247 1.00 80.38 124 ARG A N 1
ATOM 940 C CA . ARG A 1 124 ? 2.711 8.147 -11.604 1.00 80.38 124 ARG A CA 1
ATOM 941 C C . ARG A 1 124 ? 2.661 7.267 -12.858 1.00 80.38 124 ARG A C 1
ATOM 943 O O . ARG A 1 124 ? 3.700 7.033 -13.454 1.00 80.38 124 ARG A O 1
ATOM 950 N N . GLN A 1 125 ? 1.495 6.744 -13.240 1.00 74.06 125 GLN A N 1
ATOM 951 C CA . GLN A 1 125 ? 1.351 5.910 -14.444 1.00 74.06 125 GLN A CA 1
ATOM 952 C C . GLN A 1 125 ? 1.323 6.737 -15.740 1.00 74.06 125 GLN A C 1
ATOM 954 O O . GLN A 1 125 ? 1.376 6.156 -16.821 1.00 74.06 125 GLN A O 1
ATOM 959 N N . TYR A 1 126 ? 1.202 8.064 -15.635 1.00 68.44 126 TYR A N 1
ATOM 960 C CA . TYR A 1 126 ? 1.162 8.992 -16.768 1.00 68.44 126 TYR A CA 1
ATOM 961 C C . TYR A 1 126 ? 2.415 9.884 -16.861 1.00 68.44 126 TYR A C 1
ATOM 963 O O . TYR A 1 126 ? 2.452 10.771 -17.712 1.00 68.44 126 TYR A O 1
ATOM 971 N N . GLU A 1 127 ? 3.409 9.661 -15.994 1.00 57.50 127 GLU A N 1
ATOM 972 C CA . GLU A 1 127 ? 4.750 10.273 -16.044 1.00 57.50 127 GLU A CA 1
ATOM 973 C C . GLU A 1 127 ? 5.730 9.366 -16.795 1.00 57.50 127 GLU A C 1
ATOM 975 O O . GLU A 1 127 ? 6.536 9.910 -17.581 1.00 57.50 127 GLU A O 1
#

Radius of gyration: 16.78 Å; Cα contacts (8 Å, |Δi|>4): 123; chains: 1; bounding box: 39×28×46 Å

Foldseek 3Di:
DPPVDDVVVLLVVLLVLLVVLLVPLPPPHVVVQVVQCVVCVVVVHDRPDDPVNSVVSLLVLLVVLLVLQPDPPRDPSSLLSSLVSNLSNLDPSNLVSLVCCLVPRPDPVSNVSSVVSNVSSVVVVVD

Solvent-accessible surface area (backbone atoms only — not comparable to full-atom values): 7036 Å² total; per-residue (Å²): 129,76,80,88,54,55,67,67,59,51,48,51,52,42,49,48,56,15,52,51,49,64,59,57,51,55,75,66,45,45,51,53,38,53,50,38,42,56,49,16,61,76,68,74,47,79,40,94,60,53,79,63,56,58,56,52,50,51,52,51,50,44,53,55,42,49,54,48,65,69,37,89,83,53,48,69,69,52,38,42,46,30,47,52,21,50,43,45,50,51,52,76,86,44,53,68,56,34,52,49,38,48,74,65,48,87,52,63,69,44,18,55,50,23,52,56,30,47,55,53,36,54,57,61,76,78,110

pLDDT: mean 87.91, std 8.77, range [57.5, 97.94]

Mean predicted aligned error: 6.01 Å

Secondary structure (DSSP, 8-state):
--TTS-HHHHHHHHHHHHHHHHTSSHHHHHHHHHHHHHHHHHHTS--SS-THHHHHHHHHHHHHHHHHHT-TTS-HHHHHHHHHHHHHH--GGGHHHHHHHHHH-S-HHHHHHHHHHHHHHHHHTT-